Protein AF-A0A7W1Z5I6-F1 (afdb_monomer_lite)

Sequence (77 aa):
MSSIPLGVSQRIFSAVREAVVYQARAHYEKNGHLEFVHSEVGVRTLRDEFEKVAWHNERHLAQIEDALDRGVQPRPL

pLDDT: mean 88.79, std 13.82, range [50.25, 98.44]

Radius of gyration: 17.35 Å; chains: 1; bounding box: 42×25×47 Å

Foldseek 3Di:
DDPDDPVVVVVVVVVVVVVLVVCCVVDLPPQQQDWDQDPPPGIHGVNVVNVVVVVVVVVVVVVVVVVVVVVPPPDDD

Structure (mmCIF, N/CA/C/O backbone):
data_AF-A0A7W1Z5I6-F1
#
_entry.id   AF-A0A7W1Z5I6-F1
#
loop_
_atom_site.group_PDB
_atom_site.id
_atom_site.type_symbol
_atom_site.label_atom_id
_atom_site.label_alt_id
_atom_site.label_comp_id
_atom_site.label_asym_id
_atom_site.label_entity_id
_atom_site.label_seq_id
_atom_site.pdbx_PDB_ins_code
_atom_site.Cartn_x
_atom_site.Cartn_y
_atom_site.Cartn_z
_atom_site.occupancy
_atom_site.B_iso_or_equiv
_atom_site.auth_seq_id
_atom_site.auth_comp_id
_atom_site.auth_asym_id
_atom_site.auth_atom_id
_atom_site.pdbx_PDB_model_num
ATOM 1 N N . MET A 1 1 ? 4.465 -5.317 23.186 1.00 50.25 1 MET A N 1
ATOM 2 C CA . MET A 1 1 ? 3.367 -4.473 22.660 1.00 50.25 1 MET A CA 1
ATOM 3 C C . MET A 1 1 ? 3.916 -3.078 22.427 1.00 50.25 1 MET A C 1
ATOM 5 O O . MET A 1 1 ? 4.621 -2.583 23.296 1.00 50.25 1 MET A O 1
ATOM 9 N N . SER A 1 2 ? 3.668 -2.489 21.254 1.00 59.09 2 SER A N 1
ATOM 10 C CA . SER A 1 2 ? 4.070 -1.105 20.968 1.00 59.09 2 SER A CA 1
ATOM 11 C C . SER A 1 2 ? 3.402 -0.161 21.970 1.00 59.09 2 SER A C 1
ATOM 13 O O . SER A 1 2 ? 2.191 -0.233 22.163 1.00 59.09 2 SER A O 1
ATOM 15 N N . SER A 1 3 ? 4.190 0.694 22.619 1.00 84.12 3 SER A N 1
ATOM 16 C CA . SER A 1 3 ? 3.726 1.714 23.570 1.00 84.12 3 SER A CA 1
ATOM 17 C C . SER A 1 3 ? 3.306 3.021 22.887 1.00 84.12 3 SER A C 1
ATOM 19 O O . SER A 1 3 ? 2.983 3.999 23.561 1.00 84.12 3 SER A O 1
ATOM 21 N N . ILE A 1 4 ? 3.334 3.068 21.552 1.00 90.19 4 ILE A N 1
ATOM 22 C CA . ILE A 1 4 ? 3.038 4.278 20.787 1.00 90.19 4 ILE A CA 1
ATOM 23 C C . ILE A 1 4 ? 1.518 4.527 20.791 1.00 90.19 4 ILE A C 1
ATOM 25 O O . ILE A 1 4 ? 0.755 3.617 20.453 1.00 90.19 4 ILE A O 1
ATOM 29 N N . PRO A 1 5 ? 1.053 5.752 21.109 1.00 95.50 5 PRO A N 1
ATOM 30 C CA . PRO A 1 5 ? -0.365 6.094 21.054 1.00 95.50 5 PRO A CA 1
ATOM 31 C C . PRO A 1 5 ? -0.985 5.817 19.682 1.00 95.50 5 PRO A C 1
ATOM 33 O O . PRO A 1 5 ? -0.392 6.139 18.650 1.00 95.50 5 PRO A O 1
ATOM 36 N N . LEU A 1 6 ? -2.219 5.304 19.666 1.00 90.56 6 LEU A N 1
ATOM 37 C CA . LEU A 1 6 ? -2.921 4.910 18.437 1.00 90.56 6 LEU A CA 1
ATOM 38 C C . LEU A 1 6 ? -2.925 6.016 17.372 1.00 90.56 6 LEU A C 1
ATOM 40 O O . LEU A 1 6 ? -2.599 5.758 16.216 1.00 90.56 6 LEU A O 1
ATOM 44 N N . GLY A 1 7 ? -3.220 7.257 17.767 1.00 96.12 7 GLY A N 1
ATOM 45 C CA . GLY A 1 7 ? -3.245 8.390 16.838 1.00 96.12 7 GLY A CA 1
ATOM 46 C C . GLY A 1 7 ? -1.882 8.707 16.209 1.00 96.12 7 GLY A C 1
ATOM 47 O O . GLY A 1 7 ? -1.824 9.191 15.082 1.00 96.12 7 GLY A O 1
ATOM 48 N N . VAL A 1 8 ? -0.773 8.417 16.898 1.00 96.38 8 VAL A N 1
ATOM 49 C CA . VAL A 1 8 ? 0.578 8.559 16.329 1.00 96.38 8 VAL A CA 1
ATOM 50 C C . VAL A 1 8 ? 0.842 7.427 15.337 1.00 96.38 8 VAL A C 1
ATOM 52 O O . VAL A 1 8 ? 1.238 7.699 14.205 1.00 96.38 8 VAL A O 1
ATOM 55 N N . SER A 1 9 ? 0.544 6.183 15.720 1.00 94.44 9 SER A N 1
ATOM 56 C CA . SER A 1 9 ? 0.690 5.008 14.851 1.00 94.44 9 SER A CA 1
ATOM 57 C C . SER A 1 9 ? -0.110 5.143 13.550 1.00 94.44 9 SER A C 1
ATOM 59 O O . SER A 1 9 ? 0.416 4.859 12.476 1.00 94.44 9 SER A O 1
ATOM 61 N N . GLN A 1 10 ? -1.346 5.651 13.617 1.00 95.00 10 GLN A N 1
ATOM 62 C CA . GLN A 1 10 ? -2.191 5.899 12.443 1.00 95.00 10 GLN A CA 1
ATOM 63 C C . GLN A 1 10 ? -1.582 6.926 11.486 1.00 95.00 10 GLN A C 1
ATOM 65 O O . GLN A 1 10 ? -1.572 6.706 10.279 1.00 95.00 10 GLN A O 1
ATOM 70 N N . ARG A 1 11 ? -1.038 8.036 12.003 1.00 97.88 11 ARG A N 1
ATOM 71 C CA . ARG A 1 11 ? -0.397 9.052 11.153 1.00 97.88 11 ARG A CA 1
ATOM 72 C C . ARG A 1 11 ? 0.851 8.518 10.459 1.00 97.88 11 ARG A C 1
ATOM 74 O O . ARG A 1 11 ? 1.035 8.789 9.276 1.00 97.88 11 ARG A O 1
ATOM 81 N N . ILE A 1 12 ? 1.672 7.742 11.170 1.00 96.56 12 ILE A N 1
ATOM 82 C CA . ILE A 1 12 ? 2.851 7.086 10.587 1.00 96.56 12 ILE A CA 1
ATOM 83 C C . ILE A 1 12 ? 2.415 6.131 9.475 1.00 96.56 12 ILE A C 1
ATOM 85 O O . ILE A 1 12 ? 2.936 6.213 8.365 1.00 96.56 12 ILE A O 1
ATOM 89 N N . PHE A 1 13 ? 1.424 5.278 9.747 1.00 94.94 13 PHE A N 1
ATOM 90 C CA . PHE A 1 13 ? 0.880 4.365 8.747 1.00 94.94 13 PHE A CA 1
ATOM 91 C C . PHE A 1 13 ? 0.386 5.113 7.503 1.00 94.94 13 PHE A C 1
ATOM 93 O O . PHE A 1 13 ? 0.778 4.759 6.394 1.00 94.94 13 PHE A O 1
ATOM 100 N N . SER A 1 14 ? -0.417 6.168 7.669 1.00 97.69 14 SER A N 1
ATOM 101 C CA . SER A 1 14 ? -0.949 6.947 6.546 1.00 97.69 14 SER A CA 1
ATOM 102 C C . SER A 1 14 ? 0.155 7.569 5.691 1.00 97.69 14 SER A C 1
ATOM 104 O O . SER A 1 14 ? 0.110 7.440 4.469 1.00 97.69 14 SER A O 1
ATOM 106 N N . ALA A 1 15 ? 1.168 8.178 6.316 1.00 98.25 15 ALA A N 1
ATOM 107 C CA . ALA A 1 15 ? 2.287 8.791 5.600 1.00 98.25 15 ALA A CA 1
ATOM 108 C C . ALA A 1 15 ? 3.112 7.754 4.819 1.00 98.25 15 ALA A C 1
ATOM 110 O O . ALA A 1 15 ? 3.418 7.948 3.643 1.00 98.25 15 ALA A O 1
ATOM 111 N N . VAL A 1 16 ? 3.437 6.619 5.447 1.00 97.38 16 VAL A N 1
ATOM 112 C CA . VAL A 1 16 ? 4.193 5.540 4.791 1.00 97.38 16 VAL A CA 1
ATOM 113 C C . VAL A 1 16 ? 3.373 4.909 3.667 1.00 97.38 16 VAL A C 1
ATOM 115 O O . VAL A 1 16 ? 3.903 4.679 2.582 1.00 97.38 16 VAL A O 1
ATOM 118 N N . ARG A 1 17 ? 2.072 4.680 3.880 1.00 96.94 17 ARG A N 1
ATOM 119 C CA . ARG A 1 17 ? 1.164 4.161 2.850 1.00 96.94 17 ARG A CA 1
ATOM 120 C C . ARG A 1 17 ? 1.144 5.070 1.625 1.00 96.94 17 ARG A C 1
ATOM 122 O O . ARG A 1 17 ? 1.209 4.572 0.505 1.00 96.94 17 ARG A O 1
ATOM 129 N N . GLU A 1 18 ? 1.039 6.379 1.823 1.00 98.44 18 GLU A N 1
ATOM 130 C CA . GLU A 1 18 ? 1.043 7.346 0.726 1.00 98.44 18 GLU A CA 1
ATOM 131 C C . GLU A 1 18 ? 2.349 7.287 -0.074 1.00 98.44 18 GLU A C 1
ATOM 133 O O . GLU A 1 18 ? 2.309 7.159 -1.300 1.00 98.44 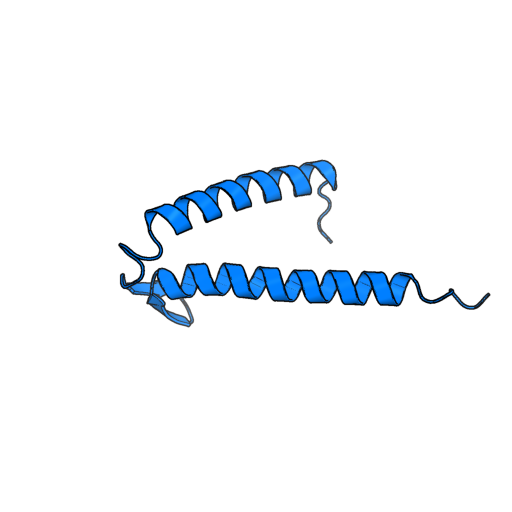18 GLU A O 1
ATOM 138 N N . ALA A 1 19 ? 3.495 7.268 0.612 1.00 98.06 19 ALA A N 1
ATOM 139 C CA . ALA A 1 19 ? 4.798 7.132 -0.029 1.00 98.06 19 ALA A CA 1
ATOM 140 C C . ALA A 1 19 ? 4.915 5.822 -0.828 1.00 98.06 19 ALA A C 1
ATOM 142 O O . ALA A 1 19 ? 5.334 5.841 -1.984 1.00 98.06 19 ALA A O 1
ATOM 143 N N . VAL A 1 20 ? 4.492 4.688 -0.261 1.00 97.50 20 VAL A N 1
ATOM 144 C CA . VAL A 1 20 ? 4.514 3.390 -0.956 1.00 97.50 20 VAL A CA 1
ATOM 145 C C . VAL A 1 20 ? 3.638 3.414 -2.208 1.00 97.50 20 VAL A C 1
ATOM 147 O O . VAL A 1 20 ? 4.079 2.967 -3.264 1.00 97.50 20 VAL A O 1
ATOM 150 N N . VAL A 1 21 ? 2.422 3.967 -2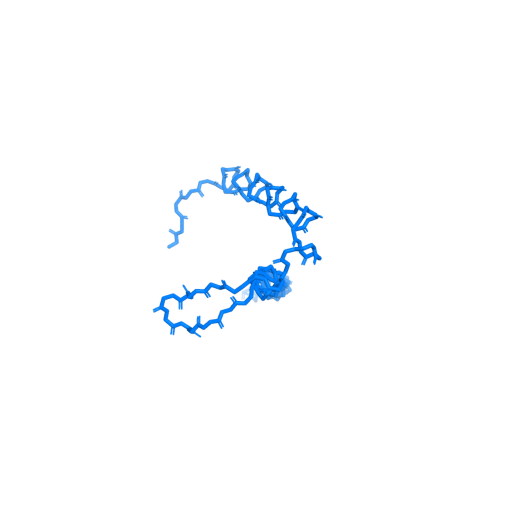.127 1.00 97.88 21 VAL A N 1
ATOM 151 C CA . VAL A 1 21 ? 1.517 4.077 -3.285 1.00 97.88 21 VAL A CA 1
ATOM 152 C C . VAL A 1 21 ? 2.116 4.969 -4.372 1.00 97.88 21 VAL A C 1
ATOM 154 O O . VAL A 1 21 ? 2.036 4.626 -5.552 1.00 97.88 21 VAL A O 1
ATOM 157 N N . TYR A 1 22 ? 2.729 6.092 -3.995 1.00 98.38 22 TYR A N 1
ATOM 158 C CA . TYR A 1 22 ? 3.428 6.964 -4.935 1.00 98.38 22 TYR A CA 1
ATOM 159 C C . TYR A 1 22 ? 4.557 6.213 -5.658 1.00 98.38 22 TYR A C 1
ATOM 161 O O . TYR A 1 22 ? 4.603 6.201 -6.890 1.00 98.38 22 TYR A O 1
ATOM 169 N N . GLN A 1 23 ? 5.404 5.502 -4.908 1.00 97.81 23 GLN A N 1
ATOM 170 C CA . GLN A 1 23 ? 6.509 4.730 -5.476 1.00 97.81 23 GLN A CA 1
ATOM 171 C C . GLN A 1 23 ? 6.018 3.588 -6.371 1.00 97.81 23 GLN A C 1
ATOM 173 O O . GLN A 1 23 ? 6.564 3.390 -7.455 1.00 97.81 23 GLN A O 1
ATOM 178 N N . ALA A 1 24 ? 4.964 2.875 -5.973 1.00 97.50 24 ALA A N 1
ATOM 179 C CA . ALA A 1 24 ? 4.376 1.813 -6.783 1.00 97.50 24 ALA A CA 1
ATOM 180 C C . ALA A 1 24 ? 3.863 2.361 -8.122 1.00 97.50 24 ALA A C 1
ATOM 182 O O . ALA A 1 24 ? 4.204 1.831 -9.176 1.00 97.50 24 ALA A O 1
ATOM 183 N N . ARG A 1 25 ? 3.131 3.482 -8.114 1.00 98.00 25 ARG A N 1
ATOM 184 C CA . ARG A 1 25 ? 2.652 4.126 -9.351 1.00 98.00 25 ARG A CA 1
ATOM 185 C C . ARG A 1 25 ? 3.792 4.535 -10.282 1.00 98.00 25 ARG A C 1
ATOM 187 O O . ARG A 1 25 ? 3.671 4.381 -11.492 1.00 98.00 25 ARG A O 1
ATOM 194 N N . ALA A 1 26 ? 4.885 5.053 -9.729 1.00 97.88 26 ALA A N 1
ATOM 195 C CA . ALA A 1 26 ? 6.020 5.520 -10.516 1.00 97.88 26 ALA A CA 1
ATOM 196 C C . ALA A 1 26 ? 6.919 4.379 -11.031 1.00 97.88 26 ALA A C 1
ATOM 198 O O . ALA A 1 26 ? 7.530 4.511 -12.097 1.00 97.88 26 ALA A O 1
ATOM 199 N N . HIS A 1 27 ? 7.023 3.269 -10.291 1.00 97.81 27 HIS A N 1
ATOM 200 C CA . HIS A 1 27 ? 8.085 2.286 -10.509 1.00 97.81 27 HIS A CA 1
ATOM 201 C C . HIS A 1 27 ? 7.634 0.840 -10.729 1.00 97.81 27 HIS A C 1
ATOM 203 O O . HIS A 1 27 ? 8.426 0.097 -11.305 1.00 97.81 27 HIS A O 1
ATOM 209 N N . TYR A 1 28 ? 6.414 0.442 -10.350 1.00 97.50 28 TYR A N 1
ATOM 210 C CA . TYR A 1 28 ? 5.971 -0.960 -10.405 1.00 97.50 28 TYR A CA 1
ATOM 211 C C . TYR A 1 28 ? 6.078 -1.561 -11.813 1.00 97.50 28 TYR A C 1
ATOM 213 O O . TYR A 1 28 ? 6.691 -2.610 -11.989 1.00 97.50 28 TYR A O 1
ATOM 221 N N . GLU A 1 29 ? 5.560 -0.874 -12.835 1.00 97.75 29 GLU A N 1
ATOM 222 C CA . GLU A 1 29 ? 5.664 -1.363 -14.217 1.00 97.75 29 GLU A CA 1
ATOM 223 C C . GLU A 1 29 ? 7.025 -1.053 -14.837 1.00 97.75 29 GLU A C 1
ATOM 225 O O . GLU A 1 29 ? 7.695 -1.925 -15.385 1.00 97.75 29 GLU A O 1
ATOM 230 N N . LYS A 1 30 ? 7.469 0.202 -14.716 1.00 97.50 30 LYS A N 1
ATOM 231 C CA . LYS A 1 30 ? 8.664 0.696 -15.410 1.00 97.50 30 LYS A CA 1
ATOM 232 C C . LYS A 1 30 ? 9.954 0.023 -14.935 1.00 97.50 30 LYS A C 1
ATOM 234 O O . LYS A 1 30 ? 10.831 -0.259 -15.743 1.00 97.50 30 LYS A O 1
ATOM 239 N N . ASN A 1 31 ? 10.085 -0.187 -13.628 1.00 97.50 31 ASN A N 1
ATOM 240 C CA . ASN A 1 31 ? 11.318 -0.653 -12.990 1.00 97.50 31 ASN A CA 1
ATOM 241 C C . ASN A 1 31 ? 11.110 -1.968 -12.230 1.00 97.50 31 ASN A C 1
ATOM 243 O O . ASN A 1 31 ? 12.018 -2.416 -11.539 1.00 97.50 31 ASN A O 1
ATOM 247 N N . GLY A 1 32 ? 9.930 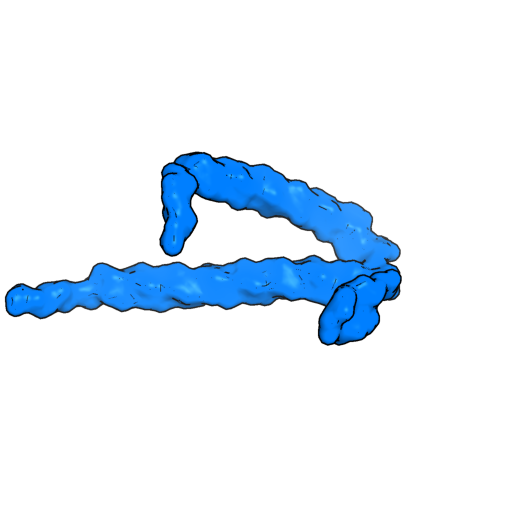-2.588 -12.342 1.00 96.12 32 GLY A N 1
ATOM 248 C CA . GLY A 1 32 ? 9.576 -3.782 -11.577 1.00 96.12 32 GLY A CA 1
ATOM 249 C C . GLY A 1 32 ? 10.514 -4.962 -11.800 1.00 96.12 32 GLY A C 1
ATOM 250 O O . GLY A 1 32 ? 10.711 -5.735 -10.878 1.00 96.12 32 GLY A O 1
ATOM 251 N N . HIS A 1 33 ? 11.126 -5.060 -12.983 1.00 96.50 33 HIS A N 1
ATOM 252 C CA . HIS A 1 33 ? 12.071 -6.114 -13.360 1.00 96.50 33 HIS A CA 1
ATOM 253 C C . HIS A 1 33 ? 13.472 -5.956 -12.747 1.00 96.50 33 HIS A C 1
ATOM 255 O O . HIS A 1 33 ? 14.296 -6.850 -12.909 1.00 96.50 33 HIS A O 1
ATOM 261 N N . LEU A 1 34 ? 13.782 -4.821 -12.105 1.00 95.94 34 LEU A N 1
ATOM 262 C CA . LEU A 1 34 ? 15.102 -4.603 -11.519 1.00 95.94 34 LEU A CA 1
ATOM 263 C C . LEU A 1 34 ? 15.305 -5.520 -10.319 1.00 95.94 34 LEU A C 1
ATOM 265 O O . LEU A 1 34 ? 14.499 -5.526 -9.390 1.00 95.94 34 LEU A O 1
ATOM 269 N N . GLU A 1 35 ? 16.410 -6.248 -10.340 1.00 94.00 35 GLU A N 1
ATOM 270 C CA . GLU A 1 35 ? 16.797 -7.182 -9.295 1.00 94.00 35 GLU A CA 1
ATOM 271 C C . GLU A 1 35 ? 17.716 -6.533 -8.260 1.00 94.00 35 GLU A C 1
ATOM 273 O O . GLU A 1 35 ? 18.560 -5.692 -8.579 1.00 94.00 35 GLU A O 1
ATOM 278 N N . PHE A 1 36 ? 17.590 -6.966 -7.009 1.00 88.44 36 PHE A N 1
ATOM 279 C CA . PHE A 1 36 ? 18.558 -6.672 -5.959 1.00 88.44 36 PHE A CA 1
ATOM 280 C C . PHE A 1 36 ? 18.678 -7.835 -4.977 1.00 88.44 36 PHE A C 1
ATOM 282 O O . PHE A 1 36 ? 17.778 -8.664 -4.823 1.00 88.44 36 PHE A O 1
ATOM 289 N N . VAL A 1 37 ? 19.832 -7.902 -4.313 1.00 81.75 37 VAL A N 1
ATOM 290 C CA . VAL A 1 37 ? 20.125 -8.939 -3.322 1.00 81.75 37 VAL A CA 1
ATOM 291 C C . VAL A 1 37 ? 19.456 -8.562 -2.004 1.00 81.75 37 VAL A C 1
ATOM 293 O O . VAL A 1 37 ? 19.887 -7.625 -1.330 1.00 81.75 37 VAL A O 1
ATOM 296 N N . HIS A 1 38 ? 18.416 -9.301 -1.619 1.00 74.12 38 HIS A N 1
ATOM 297 C CA . HIS A 1 38 ? 17.836 -9.202 -0.284 1.00 74.12 38 HIS A CA 1
ATOM 298 C C . HIS A 1 38 ? 18.593 -10.167 0.639 1.00 74.12 38 HIS A C 1
ATOM 300 O O . HIS A 1 38 ? 18.591 -11.377 0.418 1.00 74.12 38 HIS A O 1
ATOM 306 N N . SER A 1 39 ? 19.224 -9.619 1.682 1.00 69.31 39 SER A N 1
ATOM 307 C CA . SER A 1 39 ? 20.334 -10.187 2.479 1.00 69.31 39 SER A CA 1
ATOM 308 C C . SER A 1 39 ? 20.213 -11.630 2.994 1.00 69.31 39 SER A C 1
ATOM 310 O O . SER A 1 39 ? 21.231 -12.215 3.345 1.00 69.31 39 SER A O 1
ATOM 312 N N . GLU A 1 40 ? 19.019 -12.221 3.032 1.00 70.44 40 GLU A N 1
ATOM 313 C CA . GLU A 1 40 ? 18.792 -13.599 3.501 1.00 70.44 40 GLU A CA 1
ATOM 314 C C . GLU A 1 40 ? 17.907 -14.441 2.563 1.00 70.44 40 GLU A C 1
ATOM 316 O O . GLU A 1 40 ? 17.844 -15.656 2.713 1.00 70.44 40 GLU A O 1
ATOM 321 N N . VAL A 1 41 ? 17.223 -13.827 1.588 1.00 64.94 41 VAL A N 1
ATOM 322 C CA . VAL A 1 41 ? 16.161 -14.482 0.787 1.00 64.94 41 VAL A CA 1
ATOM 323 C C . VAL A 1 41 ? 16.577 -14.677 -0.678 1.00 64.94 41 VAL A C 1
ATOM 325 O O . VAL A 1 41 ? 15.830 -15.247 -1.468 1.00 64.94 41 VAL A O 1
ATOM 328 N N . GLY A 1 42 ? 17.779 -14.223 -1.042 1.00 80.75 42 GLY A N 1
ATOM 329 C CA . GLY A 1 42 ? 18.292 -14.281 -2.406 1.00 80.75 42 GLY A CA 1
ATOM 330 C C . GLY A 1 42 ? 17.863 -13.084 -3.254 1.00 80.75 42 GLY A C 1
ATOM 331 O O . GLY A 1 42 ? 17.563 -12.003 -2.741 1.00 80.75 42 GLY A O 1
ATOM 332 N N . VAL A 1 43 ? 17.899 -13.270 -4.572 1.00 87.31 43 VAL A N 1
ATOM 333 C CA . VAL A 1 43 ? 17.547 -12.233 -5.546 1.00 87.31 43 VAL A CA 1
ATOM 334 C C . VAL A 1 43 ? 16.032 -12.057 -5.582 1.00 87.31 43 VAL A C 1
ATOM 336 O O . VAL A 1 43 ? 15.291 -13.037 -5.647 1.00 87.31 43 VAL A O 1
ATOM 339 N N . ARG A 1 44 ? 15.579 -10.804 -5.538 1.00 91.25 44 ARG A N 1
ATOM 340 C CA . ARG A 1 44 ? 14.180 -10.426 -5.746 1.00 91.25 44 ARG A CA 1
ATOM 341 C C . ARG A 1 44 ? 14.091 -9.249 -6.688 1.00 91.25 44 ARG A C 1
ATOM 343 O O . ARG A 1 44 ? 14.994 -8.410 -6.728 1.00 91.25 44 ARG A O 1
ATOM 350 N N . THR A 1 45 ? 12.989 -9.184 -7.416 1.00 95.56 45 THR A N 1
ATOM 351 C CA . THR A 1 45 ? 12.679 -8.035 -8.252 1.00 95.56 45 THR A CA 1
ATOM 352 C C . THR A 1 45 ? 12.015 -6.934 -7.423 1.00 95.56 45 THR A C 1
ATOM 354 O O . THR A 1 45 ? 11.413 -7.179 -6.374 1.00 95.56 45 THR A O 1
ATOM 357 N N . LEU A 1 46 ? 12.084 -5.690 -7.896 1.00 95.00 46 LEU A N 1
ATOM 358 C CA . LEU A 1 46 ? 11.356 -4.579 -7.280 1.00 95.00 46 LEU A CA 1
ATOM 359 C C . LEU A 1 46 ? 9.841 -4.826 -7.263 1.00 95.00 46 LEU A C 1
ATOM 361 O O . LEU A 1 46 ? 9.162 -4.425 -6.316 1.00 95.00 46 LEU A O 1
ATOM 365 N N . ARG A 1 47 ? 9.312 -5.507 -8.284 1.00 96.50 47 ARG A N 1
ATOM 366 C CA . ARG A 1 47 ? 7.911 -5.931 -8.329 1.00 96.50 47 ARG A CA 1
ATOM 367 C C . ARG A 1 47 ? 7.574 -6.867 -7.167 1.00 96.50 47 ARG A C 1
ATOM 369 O O . ARG A 1 47 ? 6.590 -6.605 -6.477 1.00 96.50 47 ARG A O 1
ATOM 376 N N . ASP A 1 48 ? 8.411 -7.870 -6.903 1.00 95.00 48 ASP A N 1
ATOM 377 C CA . ASP A 1 48 ? 8.187 -8.832 -5.813 1.00 95.00 48 ASP A CA 1
ATOM 378 C C . ASP A 1 48 ? 8.090 -8.141 -4.447 1.00 95.00 48 ASP A C 1
ATOM 380 O O . ASP A 1 48 ? 7.295 -8.536 -3.593 1.00 95.00 48 ASP A O 1
ATOM 384 N N . GLU A 1 49 ? 8.873 -7.082 -4.217 1.00 93.75 49 GLU A N 1
ATOM 385 C CA . GLU A 1 49 ? 8.792 -6.337 -2.958 1.00 93.75 49 GLU A CA 1
ATOM 386 C C . GLU A 1 49 ? 7.520 -5.485 -2.848 1.00 93.75 49 GLU A C 1
ATOM 388 O O . GLU A 1 49 ? 6.933 -5.421 -1.765 1.00 93.75 49 GLU A O 1
ATOM 393 N N . PHE A 1 50 ? 7.027 -4.885 -3.938 1.00 96.38 50 PHE A N 1
ATOM 394 C CA . PHE A 1 50 ? 5.712 -4.231 -3.919 1.00 96.38 50 PHE A CA 1
ATOM 395 C C . PHE A 1 50 ? 4.582 -5.237 -3.660 1.00 96.38 50 PHE A C 1
ATOM 397 O O . PHE A 1 50 ? 3.691 -4.968 -2.849 1.00 96.38 50 PHE A O 1
ATOM 404 N N . GLU A 1 51 ? 4.633 -6.406 -4.297 1.00 96.19 51 GLU A N 1
ATOM 405 C CA . GLU A 1 51 ? 3.647 -7.476 -4.109 1.00 96.19 51 GLU A CA 1
ATOM 406 C C . GLU A 1 51 ? 3.670 -8.025 -2.683 1.00 96.19 51 GLU A C 1
ATOM 408 O O . GLU A 1 51 ? 2.620 -8.210 -2.068 1.00 96.19 51 GLU A O 1
ATOM 413 N N . LYS A 1 52 ? 4.859 -8.186 -2.097 1.00 94.31 52 LYS A N 1
ATOM 414 C CA . LYS A 1 52 ? 5.018 -8.555 -0.687 1.00 94.31 52 LYS A CA 1
ATOM 415 C C . LYS A 1 52 ? 4.352 -7.550 0.249 1.00 94.31 52 LYS A C 1
ATOM 417 O O . LYS A 1 52 ? 3.723 -7.976 1.216 1.00 94.31 52 LYS A O 1
ATOM 422 N N . VAL A 1 53 ? 4.462 -6.244 -0.011 1.00 95.50 53 VAL A N 1
ATOM 423 C CA . VAL A 1 53 ? 3.765 -5.226 0.796 1.00 95.50 53 VAL A CA 1
ATOM 424 C C . VAL A 1 53 ? 2.247 -5.378 0.677 1.00 95.50 53 VAL A C 1
ATOM 426 O O . VAL A 1 53 ? 1.552 -5.314 1.692 1.00 95.50 53 VAL A O 1
ATOM 429 N N . ALA A 1 54 ? 1.724 -5.616 -0.529 1.00 95.88 54 ALA A N 1
ATOM 430 C CA . ALA A 1 54 ? 0.294 -5.839 -0.741 1.00 95.88 54 ALA A CA 1
ATOM 431 C C . ALA A 1 54 ? -0.206 -7.089 0.005 1.00 95.88 54 ALA A C 1
ATOM 433 O O . ALA A 1 54 ? -1.129 -6.985 0.812 1.00 95.88 54 ALA A O 1
ATOM 434 N N . TRP A 1 55 ? 0.466 -8.230 -0.179 1.00 97.19 55 TRP A N 1
ATOM 435 C CA . TRP A 1 55 ? 0.140 -9.493 0.491 1.00 97.19 55 TRP A CA 1
ATOM 436 C C . TRP A 1 55 ? 0.215 -9.385 2.019 1.00 97.19 55 TRP A C 1
ATOM 438 O O . TRP A 1 55 ? -0.649 -9.884 2.741 1.00 97.19 55 TRP A O 1
ATOM 448 N N . HIS A 1 56 ? 1.238 -8.703 2.536 1.00 95.44 56 HIS A N 1
ATOM 449 C CA . HIS A 1 56 ? 1.398 -8.487 3.970 1.00 95.44 56 HIS A CA 1
ATOM 450 C C . HIS A 1 56 ? 0.232 -7.680 4.560 1.00 95.44 56 HIS A C 1
ATOM 452 O O . HIS A 1 56 ? -0.292 -8.035 5.617 1.00 95.44 56 HIS A O 1
ATOM 458 N N . ASN A 1 57 ? -0.206 -6.631 3.858 1.00 95.12 57 ASN A N 1
ATOM 459 C CA . ASN A 1 57 ? -1.348 -5.824 4.275 1.00 95.12 57 ASN A CA 1
ATOM 460 C C . ASN A 1 57 ? -2.660 -6.612 4.211 1.00 95.12 57 ASN A C 1
ATOM 462 O O . ASN A 1 57 ? -3.444 -6.540 5.151 1.00 95.12 57 ASN A O 1
ATOM 466 N N . GLU A 1 58 ? -2.885 -7.393 3.153 1.00 97.06 58 GLU A N 1
ATOM 467 C CA . GLU A 1 58 ? -4.068 -8.255 3.026 1.00 97.06 58 GLU A CA 1
ATOM 468 C C . GLU A 1 58 ? -4.155 -9.261 4.180 1.00 97.06 58 GLU A C 1
ATOM 470 O O . GLU A 1 58 ? -5.189 -9.376 4.839 1.00 97.06 58 GLU A O 1
ATOM 475 N N . ARG A 1 59 ? -3.035 -9.913 4.519 1.00 96.38 59 ARG A N 1
ATOM 476 C CA . ARG A 1 59 ? -2.969 -10.823 5.668 1.00 96.38 59 ARG A CA 1
ATOM 477 C C . ARG A 1 59 ? -3.313 -10.122 6.985 1.00 96.38 59 ARG A C 1
ATOM 479 O O . ARG A 1 59 ? -3.982 -10.715 7.828 1.00 96.38 59 ARG A O 1
ATOM 486 N N . HIS A 1 60 ? -2.853 -8.889 7.187 1.00 94.69 60 HIS A N 1
ATOM 487 C CA . HIS A 1 60 ? -3.191 -8.121 8.386 1.00 94.69 60 HIS A CA 1
ATOM 488 C C . HIS A 1 60 ? -4.658 -7.693 8.427 1.00 94.69 60 HIS A C 1
ATOM 490 O O . HIS A 1 60 ? -5.250 -7.728 9.503 1.00 94.69 60 HIS A O 1
ATOM 496 N N . LEU A 1 61 ? -5.263 -7.344 7.290 1.00 95.50 61 LEU A N 1
ATOM 497 C CA . LEU A 1 61 ? -6.698 -7.057 7.222 1.00 95.50 61 LEU A CA 1
ATOM 498 C C . LEU A 1 61 ? -7.521 -8.280 7.634 1.00 95.50 61 LEU A C 1
ATOM 500 O O . LEU A 1 61 ? -8.345 -8.162 8.534 1.00 95.50 61 LEU A O 1
ATOM 504 N N . ALA A 1 62 ? -7.198 -9.461 7.102 1.00 95.56 62 ALA A N 1
ATOM 505 C CA . ALA A 1 62 ? -7.865 -10.705 7.489 1.00 95.56 62 ALA A CA 1
ATOM 506 C C . ALA A 1 62 ? -7.730 -11.011 8.996 1.00 95.56 6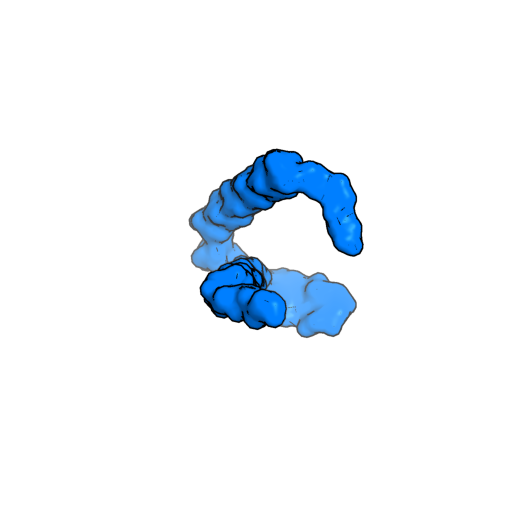2 ALA A C 1
ATOM 508 O O . ALA A 1 62 ? -8.668 -11.483 9.631 1.00 95.56 62 ALA A O 1
ATOM 509 N N . GLN A 1 63 ? -6.573 -10.715 9.602 1.00 94.44 63 GLN A N 1
ATOM 510 C CA . GLN A 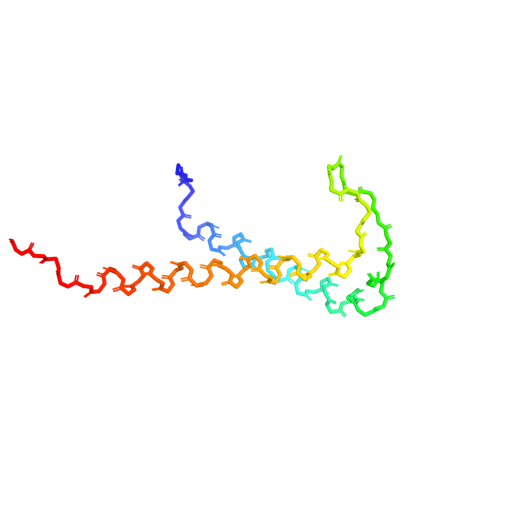1 63 ? -6.384 -10.853 11.054 1.00 94.44 63 GLN A CA 1
ATOM 511 C C . GLN A 1 63 ? -7.233 -9.865 11.860 1.00 94.44 63 GLN A C 1
ATOM 513 O O . GLN A 1 63 ? -7.716 -10.211 12.936 1.00 94.44 63 GLN A O 1
ATOM 518 N N . ILE A 1 64 ? -7.380 -8.629 11.375 1.00 91.94 64 ILE A N 1
ATOM 519 C CA . ILE A 1 64 ? -8.207 -7.607 12.024 1.00 91.94 64 ILE A CA 1
ATOM 520 C C . ILE A 1 64 ? -9.680 -8.007 11.945 1.00 91.94 64 ILE A C 1
ATOM 522 O O . ILE A 1 64 ? -10.370 -7.927 12.956 1.00 91.94 64 ILE A O 1
ATOM 526 N N . GLU A 1 65 ? -10.141 -8.466 10.784 1.00 95.62 65 GLU A 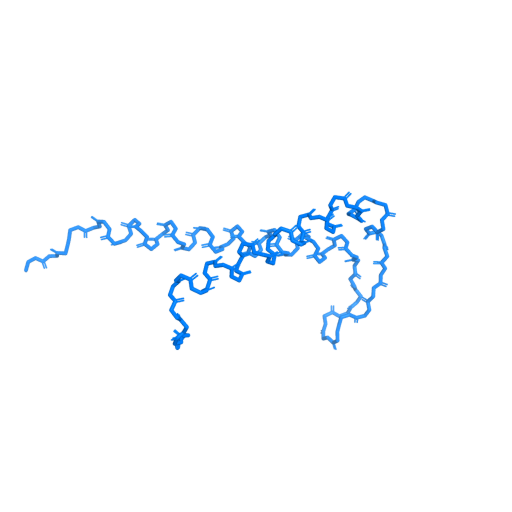N 1
ATOM 527 C CA . GLU A 1 65 ? -11.504 -8.967 10.580 1.00 95.62 65 GLU A CA 1
ATOM 528 C C . GLU A 1 65 ? -11.807 -10.141 11.521 1.00 95.62 65 GLU A C 1
ATOM 530 O O . GLU A 1 65 ? -12.739 -10.050 12.316 1.00 95.62 65 GLU A O 1
ATOM 535 N N . ASP A 1 66 ? -10.954 -11.174 11.548 1.00 94.50 66 ASP A N 1
ATOM 536 C CA . ASP A 1 66 ? -11.106 -12.317 12.464 1.00 94.50 66 ASP A CA 1
ATOM 537 C C . ASP A 1 66 ? -11.120 -11.879 13.942 1.00 94.50 66 ASP A C 1
ATOM 539 O O . ASP A 1 66 ? -11.913 -12.380 14.741 1.00 94.50 66 ASP A O 1
ATOM 543 N N . ALA A 1 67 ? -10.291 -10.906 14.331 1.00 92.25 67 ALA A N 1
ATOM 544 C CA . ALA A 1 67 ? -10.280 -10.380 15.695 1.00 92.25 67 ALA A CA 1
ATOM 545 C C . ALA A 1 67 ? -11.552 -9.588 16.043 1.00 92.25 67 ALA A C 1
ATOM 547 O O . ALA A 1 67 ? -12.040 -9.688 17.172 1.00 92.25 67 ALA A O 1
ATOM 548 N N . LEU A 1 68 ? -12.085 -8.806 15.100 1.00 91.69 68 LEU A N 1
ATOM 549 C CA . LEU A 1 68 ? -13.335 -8.070 15.280 1.00 91.69 68 LEU A CA 1
ATOM 550 C C . LEU A 1 68 ? -14.520 -9.034 15.384 1.00 91.69 68 LEU A C 1
ATOM 552 O O . LEU A 1 68 ? -15.308 -8.905 16.318 1.00 91.69 68 LEU A O 1
ATOM 556 N N . ASP A 1 69 ? -14.587 -10.053 14.528 1.00 91.31 69 ASP A N 1
ATOM 557 C CA . ASP A 1 69 ? -15.638 -11.075 14.564 1.00 91.31 69 ASP A CA 1
ATOM 558 C C . ASP A 1 69 ? -15.600 -11.890 15.867 1.00 91.31 69 ASP A C 1
ATOM 560 O O . ASP A 1 69 ? -16.632 -12.124 16.503 1.00 91.31 69 ASP A O 1
ATOM 564 N N . ARG A 1 70 ? -14.402 -12.261 16.343 1.00 79.62 70 ARG A N 1
ATOM 565 C CA . ARG A 1 70 ? -14.223 -12.896 17.663 1.00 79.62 70 ARG A CA 1
ATOM 566 C C . ARG A 1 70 ? -14.568 -11.962 18.821 1.00 79.62 70 ARG A C 1
ATOM 568 O O . ARG A 1 70 ? -15.047 -12.431 19.848 1.00 79.62 70 ARG A O 1
ATOM 575 N N . GLY A 1 71 ? -14.322 -10.661 18.679 1.00 63.25 71 GLY A N 1
ATOM 576 C CA . GLY A 1 71 ? -14.658 -9.644 19.678 1.00 63.25 71 GLY A CA 1
ATOM 577 C C . GLY A 1 71 ? -16.159 -9.346 19.785 1.00 63.25 71 GLY A C 1
ATOM 578 O O . GLY A 1 71 ? -16.594 -8.818 20.807 1.00 63.25 71 GLY A O 1
ATOM 579 N N . VAL A 1 72 ? -16.938 -9.700 18.756 1.00 59.03 72 VAL A N 1
ATOM 580 C CA . VAL A 1 72 ? -18.403 -9.539 18.685 1.00 59.03 72 VAL A CA 1
ATOM 581 C C . VAL A 1 72 ? -19.160 -10.754 19.249 1.00 59.03 72 VAL A C 1
ATOM 583 O O . VAL A 1 72 ? -20.348 -10.646 19.556 1.00 59.03 72 VAL A O 1
ATOM 586 N N . GLN A 1 73 ? -18.495 -11.895 19.472 1.00 55.53 73 GLN A N 1
ATOM 587 C CA . GLN A 1 73 ? -19.084 -13.008 20.227 1.00 55.53 73 GLN A CA 1
ATOM 588 C C . GLN A 1 73 ? -19.476 -12.523 21.639 1.00 55.53 73 GLN A C 1
ATOM 590 O O . GLN A 1 73 ? -18.633 -11.940 22.332 1.00 55.53 73 GLN A O 1
ATOM 595 N N . PRO A 1 74 ? -20.728 -12.736 22.098 1.00 51.03 74 PRO A N 1
ATOM 596 C CA . PRO A 1 74 ? -21.135 -12.322 23.431 1.00 51.03 74 PRO A CA 1
ATOM 597 C C . PRO A 1 74 ? -20.239 -13.020 24.449 1.00 51.03 74 PRO A C 1
ATOM 599 O O . PRO A 1 74 ? -20.142 -14.247 24.488 1.00 51.03 74 PRO A O 1
ATOM 602 N N . ARG A 1 75 ? -19.556 -12.219 25.267 1.00 53.88 75 ARG A N 1
ATOM 603 C CA . ARG A 1 75 ? -18.780 -12.721 26.397 1.00 53.88 75 ARG A CA 1
ATOM 604 C C . ARG A 1 75 ? -19.759 -13.499 27.294 1.00 53.88 75 ARG A C 1
ATOM 606 O O . ARG A 1 75 ? -20.754 -12.892 27.698 1.00 53.88 75 ARG A O 1
ATOM 613 N N . PRO A 1 76 ? -19.553 -14.801 27.565 1.00 56.16 76 PRO A N 1
ATOM 614 C CA . PRO A 1 76 ? -20.402 -15.505 28.516 1.00 56.16 76 PRO A CA 1
ATOM 615 C C . PRO A 1 76 ? -20.315 -14.783 29.866 1.00 56.16 76 PRO A C 1
ATOM 617 O O . PRO A 1 76 ? -19.220 -14.390 30.282 1.00 56.16 76 PRO A O 1
ATOM 620 N N . LEU A 1 77 ? -21.492 -14.531 30.449 1.00 54.12 77 LEU A N 1
ATOM 621 C CA . LEU A 1 77 ? -21.677 -13.889 31.753 1.00 54.12 77 LEU A CA 1
ATOM 622 C C . LEU A 1 77 ? -20.981 -14.677 32.866 1.00 54.12 77 LEU A C 1
ATOM 624 O O . LEU A 1 77 ? -21.028 -15.928 32.811 1.00 54.12 77 LEU A O 1
#

Secondary structure (DSSP, 8-state):
---S-HHHHHHHHHHHHHHHHHHHHHHTTTSTT-EEEETTTEEEEHHHHHHHHHHHHHHHHHHHHHHHHHHHSPPP-